Protein AF-A0A7C7K286-F1 (afdb_monomer)

Secondary structure (DSSP, 8-state):
--------HHHHTTTTPPPP--PPPHHHHHH-------------SSEEEEEEEGGGTEEEEEEGGGTEEEEEETT-

Mean predicted aligned error: 7.5 Å

Foldseek 3Di:
DPPDPDDDPVVVVCVPPDDDDDDQDPVNVVPDPDPDDDDLDDDQPDWDDWDQDVVQRKIWTDSVVVGDIDMAHPSD

pLDDT: mean 90.55, std 10.81, range [45.28, 98.31]

Structure (mmCIF, N/CA/C/O backbone):
data_AF-A0A7C7K286-F1
#
_entry.id   AF-A0A7C7K286-F1
#
loop_
_atom_site.group_PDB
_atom_site.id
_atom_site.type_symbol
_atom_site.label_atom_id
_atom_site.label_alt_id
_atom_site.label_comp_id
_atom_site.label_asym_id
_atom_site.label_entity_id
_atom_site.label_seq_id
_atom_site.pdbx_PDB_ins_code
_atom_site.Cartn_x
_atom_site.Cartn_y
_atom_site.Cartn_z
_atom_site.occupancy
_atom_site.B_iso_or_equiv
_atom_site.auth_seq_id
_atom_site.auth_comp_id
_atom_site.auth_asym_id
_atom_site.auth_atom_id
_atom_site.pdbx_PDB_model_num
ATOM 1 N N . MET A 1 1 ? 24.752 12.406 -17.796 1.00 45.28 1 MET A N 1
ATOM 2 C CA . MET A 1 1 ? 24.713 13.577 -16.889 1.00 45.28 1 MET A CA 1
ATOM 3 C C . MET A 1 1 ? 23.722 13.301 -15.768 1.00 45.28 1 MET A C 1
ATOM 5 O O . MET A 1 1 ? 22.528 13.270 -16.036 1.00 45.28 1 MET A O 1
ATOM 9 N N . ASN A 1 2 ? 24.193 13.087 -14.536 1.00 54.47 2 ASN A N 1
ATOM 10 C CA . ASN A 1 2 ? 23.321 13.057 -13.359 1.00 54.47 2 ASN A CA 1
ATOM 11 C C . ASN A 1 2 ? 22.801 14.477 -13.115 1.00 54.47 2 ASN A C 1
ATOM 13 O O . ASN A 1 2 ? 23.503 15.295 -12.520 1.00 54.47 2 ASN A O 1
ATOM 17 N N . LYS A 1 3 ? 21.594 14.796 -13.595 1.00 61.00 3 LYS A N 1
ATOM 18 C CA . LYS A 1 3 ? 20.899 16.004 -13.138 1.00 61.00 3 LYS A CA 1
ATOM 19 C C . LYS A 1 3 ? 20.662 15.822 -11.640 1.00 61.00 3 LYS A C 1
ATOM 21 O O . LYS A 1 3 ? 19.882 14.956 -11.247 1.00 61.00 3 LYS A O 1
ATOM 26 N N . LYS A 1 4 ? 21.376 16.584 -10.802 1.00 69.62 4 LYS A N 1
ATOM 27 C CA . LYS A 1 4 ? 21.044 16.681 -9.376 1.00 69.62 4 LYS A CA 1
ATOM 28 C C . LYS A 1 4 ? 19.567 17.057 -9.300 1.00 69.62 4 LYS A C 1
ATOM 30 O O . LYS A 1 4 ? 19.147 17.985 -9.986 1.00 69.62 4 LYS A O 1
ATOM 35 N N . LYS A 1 5 ? 18.786 16.286 -8.541 1.00 69.44 5 LYS A N 1
ATOM 36 C CA . LYS A 1 5 ? 17.373 16.591 -8.319 1.00 69.44 5 LYS A CA 1
ATOM 37 C C . LYS A 1 5 ? 17.302 17.995 -7.716 1.00 69.44 5 LYS A C 1
ATOM 39 O O . LYS A 1 5 ? 17.879 18.231 -6.656 1.00 69.44 5 LYS A O 1
ATOM 44 N N . ASP A 1 6 ? 16.666 18.911 -8.434 1.00 78.31 6 ASP A N 1
ATOM 45 C CA . ASP A 1 6 ? 16.528 20.306 -8.030 1.00 78.31 6 ASP A CA 1
ATOM 46 C C . ASP A 1 6 ? 15.292 20.438 -7.141 1.00 78.31 6 ASP A C 1
ATOM 48 O O . ASP A 1 6 ? 14.184 20.721 -7.594 1.00 78.31 6 ASP A O 1
ATOM 52 N N . PHE A 1 7 ? 15.462 20.077 -5.872 1.00 82.19 7 PHE A N 1
ATOM 53 C CA . PHE A 1 7 ? 14.433 20.297 -4.867 1.00 82.19 7 PHE A CA 1
ATOM 54 C C . PHE A 1 7 ? 14.498 21.739 -4.376 1.00 82.19 7 PHE A C 1
ATOM 56 O O . PHE A 1 7 ? 15.586 22.267 -4.142 1.00 82.19 7 PHE A O 1
ATOM 63 N N . SER A 1 8 ? 13.329 22.339 -4.135 1.00 86.12 8 SER A N 1
ATOM 64 C CA . SER A 1 8 ? 13.235 23.651 -3.492 1.00 86.12 8 SER A CA 1
ATOM 65 C C . SER A 1 8 ? 14.099 23.697 -2.219 1.00 86.12 8 SER A C 1
ATOM 67 O O . SER A 1 8 ? 14.028 22.761 -1.414 1.00 86.12 8 SER A O 1
ATOM 69 N N . PRO A 1 9 ? 14.845 24.791 -1.962 1.00 83.94 9 PRO A N 1
ATOM 70 C CA . PRO A 1 9 ? 15.624 24.975 -0.736 1.00 83.94 9 PRO A CA 1
ATOM 71 C C . PRO A 1 9 ? 14.825 24.739 0.556 1.00 83.94 9 PRO A C 1
ATOM 73 O O . PRO A 1 9 ? 15.387 24.356 1.580 1.00 83.94 9 PRO A O 1
ATOM 76 N N . THR A 1 10 ? 13.504 24.939 0.515 1.00 87.12 10 THR A N 1
ATOM 77 C CA . THR A 1 10 ? 12.603 24.692 1.648 1.00 87.12 10 THR A CA 1
ATOM 78 C C . THR A 1 10 ? 12.507 23.221 2.040 1.00 87.12 10 THR A C 1
ATOM 80 O O . THR A 1 10 ? 12.337 22.944 3.221 1.00 87.12 10 THR A O 1
ATOM 83 N N . VAL A 1 11 ? 12.668 22.283 1.101 1.00 85.50 11 VAL A N 1
ATOM 84 C CA . VAL A 1 11 ? 12.612 20.836 1.376 1.00 85.50 11 VAL A CA 1
ATOM 85 C C . VAL A 1 11 ? 13.725 20.429 2.337 1.00 85.50 11 VAL A C 1
ATOM 87 O O . VAL A 1 11 ? 13.498 19.659 3.265 1.00 85.50 11 VAL A O 1
ATOM 90 N N . TYR A 1 12 ? 14.916 21.006 2.175 1.00 83.88 12 TYR A N 1
ATOM 91 C CA . TYR A 1 12 ? 16.064 20.674 3.017 1.00 83.88 12 TYR A CA 1
ATOM 92 C C . TYR A 1 12 ? 15.898 21.118 4.472 1.00 83.88 12 TYR A C 1
ATOM 94 O O . TYR A 1 12 ? 16.514 20.517 5.346 1.00 83.88 12 TYR A O 1
ATOM 102 N N . LYS A 1 13 ? 15.031 22.102 4.754 1.00 86.50 13 LYS A N 1
ATOM 103 C CA . LYS A 1 13 ? 14.694 22.492 6.135 1.00 86.50 13 LYS A CA 1
ATOM 104 C C . LYS A 1 13 ? 13.991 21.373 6.902 1.00 86.50 13 LYS A C 1
ATOM 106 O O . LYS A 1 13 ? 14.071 21.338 8.121 1.00 86.50 13 LYS A O 1
ATOM 111 N N . PHE A 1 14 ? 13.322 20.473 6.185 1.00 86.44 14 PHE A N 1
ATOM 112 C CA . PHE A 1 14 ? 12.578 19.352 6.752 1.00 86.44 14 PHE A CA 1
ATOM 113 C C . PHE A 1 14 ? 13.281 18.012 6.548 1.00 86.44 14 PHE A C 1
ATOM 115 O O . PHE A 1 14 ? 12.696 16.973 6.832 1.00 86.44 14 PHE A O 1
ATOM 122 N N . LYS A 1 15 ? 14.525 18.019 6.046 1.00 83.69 15 LYS A N 1
ATOM 123 C CA . LYS A 1 15 ? 15.267 16.794 5.727 1.00 83.69 15 LYS A CA 1
ATOM 124 C C . LYS A 1 15 ? 15.336 15.839 6.921 1.00 83.69 15 LYS A C 1
ATOM 126 O O . LYS A 1 15 ? 15.151 14.643 6.747 1.00 83.69 15 LYS A O 1
ATOM 131 N N . ASP A 1 16 ? 15.568 16.403 8.100 1.00 88.06 16 ASP A N 1
ATOM 132 C CA . ASP A 1 16 ? 15.713 15.678 9.360 1.00 88.06 16 ASP A CA 1
ATOM 133 C C . ASP A 1 16 ? 14.597 16.074 10.348 1.00 88.06 16 ASP A C 1
ATOM 135 O O . ASP A 1 16 ? 14.778 16.026 11.564 1.00 88.06 16 ASP A O 1
ATOM 139 N N . ALA A 1 17 ? 13.444 16.525 9.832 1.00 89.19 17 ALA A N 1
ATOM 140 C CA . ALA A 1 17 ? 12.302 16.859 10.672 1.00 89.19 17 ALA A CA 1
ATOM 141 C C . ALA A 1 17 ? 11.793 15.598 11.379 1.00 89.19 17 ALA A C 1
ATOM 143 O O . ALA A 1 17 ? 11.433 14.607 10.743 1.00 89.19 17 ALA A O 1
ATOM 144 N N . VAL A 1 18 ? 11.744 15.655 12.708 1.00 88.38 18 VAL A N 1
ATOM 145 C CA . VAL A 1 18 ? 11.097 14.626 13.517 1.00 88.38 18 VAL A CA 1
ATOM 146 C C . VAL A 1 18 ? 9.601 14.905 13.493 1.00 88.38 18 VAL A C 1
ATOM 148 O O . VAL A 1 18 ? 9.166 16.003 13.834 1.00 88.38 18 VAL A O 1
ATOM 151 N N . MET A 1 19 ? 8.818 13.917 13.068 1.00 89.19 19 MET A N 1
ATOM 152 C CA . MET A 1 19 ? 7.363 14.009 13.137 1.00 89.19 19 MET A CA 1
ATOM 153 C C . MET A 1 19 ? 6.929 13.972 14.602 1.00 89.19 19 MET A C 1
ATOM 155 O O . MET A 1 19 ? 7.385 13.122 15.366 1.00 89.19 19 MET A O 1
ATOM 159 N N . GLU A 1 20 ? 6.045 14.886 14.989 1.00 90.50 20 GLU A N 1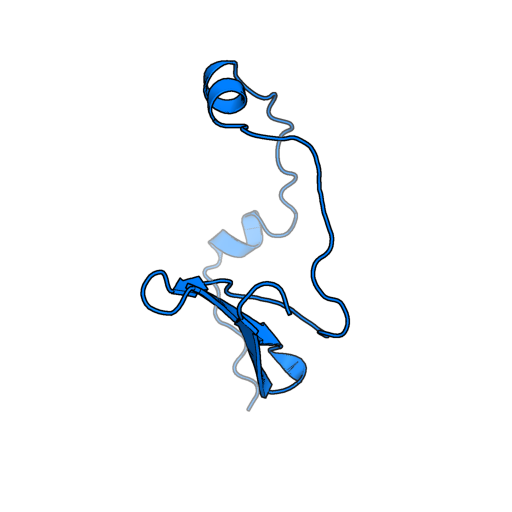
ATOM 160 C CA . GLU A 1 20 ? 5.441 14.871 16.319 1.00 90.50 20 GLU A CA 1
ATOM 161 C C . GLU A 1 20 ? 4.604 13.601 16.510 1.00 90.50 20 GLU A C 1
ATOM 163 O O . GLU A 1 20 ? 3.939 13.125 15.584 1.00 90.50 20 GLU A O 1
ATOM 168 N N . GLN A 1 21 ? 4.621 13.050 17.725 1.00 89.75 21 GLN A N 1
ATOM 169 C CA . GLN A 1 21 ? 3.713 11.969 18.084 1.00 89.75 21 GLN A CA 1
ATOM 170 C C . GLN A 1 21 ? 2.302 12.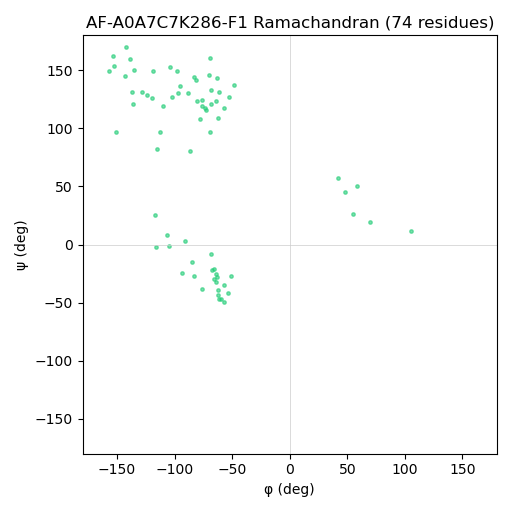542 18.234 1.00 89.75 21 GLN A C 1
ATOM 172 O O . GLN A 1 21 ? 2.043 13.354 19.120 1.00 89.75 21 GLN A O 1
ATOM 177 N N . VAL A 1 22 ? 1.390 12.104 17.369 1.00 90.44 22 VAL A N 1
ATOM 178 C CA . VAL A 1 22 ? -0.020 12.500 17.402 1.00 90.44 22 VAL A CA 1
ATOM 179 C C . VAL A 1 22 ? -0.850 11.300 17.831 1.00 90.44 22 VAL A C 1
ATOM 181 O O . VAL A 1 22 ? -0.850 10.266 17.165 1.00 90.44 22 VAL A O 1
ATOM 184 N N . GLU A 1 23 ? -1.560 11.440 18.948 1.00 93.88 23 GLU A N 1
ATOM 185 C CA . 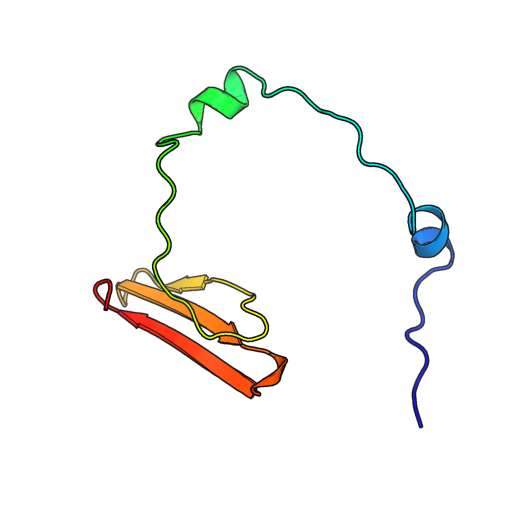GLU A 1 23 ? -2.472 10.408 19.437 1.00 93.88 23 GLU A CA 1
ATOM 186 C C . GLU A 1 23 ? -3.710 10.280 18.539 1.00 93.88 23 GLU A C 1
ATOM 188 O O . GLU A 1 23 ? -4.239 11.260 18.006 1.00 93.88 23 GLU A O 1
ATOM 193 N N . ASN A 1 24 ? -4.217 9.054 18.407 1.00 93.75 24 ASN A N 1
ATOM 194 C CA . ASN A 1 24 ? -5.420 8.789 17.624 1.00 93.75 24 ASN A CA 1
ATOM 195 C C . ASN A 1 24 ? -6.657 9.394 18.301 1.00 93.75 24 ASN A C 1
ATOM 197 O O . ASN A 1 24 ? -7.034 8.995 19.407 1.00 93.75 24 ASN A O 1
ATOM 201 N N . THR A 1 25 ? -7.345 10.291 17.596 1.00 95.94 25 THR A N 1
ATOM 202 C CA . THR A 1 25 ? -8.639 10.831 18.033 1.00 95.94 25 THR A CA 1
ATOM 203 C C . THR A 1 25 ? -9.732 9.765 17.981 1.00 95.94 25 THR A C 1
ATOM 205 O O . THR A 1 25 ? -9.630 8.777 17.250 1.00 95.94 25 THR A O 1
ATOM 208 N N . ASP A 1 26 ? -10.827 9.979 18.707 1.00 96.75 26 ASP A N 1
ATOM 209 C CA . ASP A 1 26 ? -11.971 9.059 18.665 1.00 96.75 26 ASP A CA 1
ATOM 210 C C . ASP A 1 26 ? -12.630 9.016 17.280 1.00 96.75 26 ASP A C 1
ATOM 212 O O . ASP A 1 26 ? -13.048 7.952 16.823 1.00 96.75 26 ASP A O 1
ATOM 216 N N . LEU A 1 27 ? -12.620 10.142 16.556 1.00 96.19 27 LEU A N 1
ATOM 217 C CA . LEU A 1 27 ? -13.048 10.180 15.160 1.00 96.19 27 LEU A CA 1
ATOM 218 C C . LEU A 1 27 ? -12.165 9.278 14.287 1.00 96.19 27 LEU A C 1
ATOM 220 O O . LEU A 1 27 ? -12.695 8.474 13.525 1.00 96.19 27 LEU A O 1
ATOM 224 N N . PHE A 1 28 ? -10.836 9.352 14.417 1.00 94.50 28 PHE A N 1
ATOM 225 C CA . PHE A 1 28 ? -9.938 8.459 13.679 1.00 94.50 28 PHE A CA 1
ATOM 226 C C . PHE A 1 28 ? -10.198 6.988 14.018 1.00 94.50 28 PHE A C 1
ATOM 228 O O . PHE A 1 28 ? -10.350 6.166 13.114 1.00 94.50 28 PHE A O 1
ATOM 235 N N . LYS A 1 29 ? -10.325 6.664 15.312 1.00 95.31 29 LYS A N 1
ATOM 236 C CA . LYS A 1 29 ? -10.628 5.300 15.774 1.00 95.31 29 LYS A CA 1
ATOM 237 C C . LYS A 1 29 ? -11.926 4.764 15.168 1.00 95.31 29 LYS A C 1
ATOM 239 O O . LYS A 1 29 ? -11.980 3.585 14.838 1.00 95.31 29 LYS A O 1
ATOM 244 N N . SER A 1 30 ? -12.932 5.615 14.950 1.00 96.44 30 SER A N 1
ATOM 245 C CA . SER A 1 30 ? -14.201 5.199 14.334 1.00 96.44 30 SER A CA 1
ATOM 246 C C . SER A 1 30 ? -14.075 4.749 12.869 1.00 96.44 30 SER A C 1
ATOM 248 O O . SER A 1 30 ? -14.917 3.991 12.390 1.00 96.44 30 SER A O 1
ATOM 250 N N . TYR A 1 31 ? -13.016 5.159 12.157 1.00 96.25 31 TYR A N 1
ATOM 251 C CA . TYR A 1 31 ? -12.740 4.701 10.790 1.00 96.25 31 TYR A CA 1
ATOM 252 C C . TYR A 1 31 ? -11.972 3.372 10.733 1.00 96.25 31 TYR A C 1
ATOM 254 O O . TYR A 1 31 ? -11.921 2.738 9.673 1.00 96.25 31 TYR A O 1
ATOM 262 N N . ILE A 1 32 ? -11.380 2.927 11.845 1.00 94.69 32 ILE A N 1
ATOM 263 C CA . ILE A 1 32 ? -10.627 1.672 11.905 1.00 94.69 32 ILE A CA 1
ATOM 264 C C . ILE A 1 32 ? -11.606 0.500 11.991 1.00 94.69 32 ILE A C 1
ATOM 266 O O . ILE A 1 32 ? -12.243 0.267 13.012 1.00 94.69 32 ILE A O 1
ATOM 270 N N . LYS A 1 33 ? -11.716 -0.262 10.900 1.00 95.19 33 LYS A N 1
ATOM 271 C CA . LYS A 1 33 ? -12.609 -1.434 10.819 1.00 95.19 33 LYS A CA 1
ATOM 272 C C . LYS A 1 33 ? -12.003 -2.706 11.408 1.00 95.19 33 LYS A C 1
ATOM 274 O O . LYS A 1 33 ? -12.732 -3.601 11.812 1.00 95.19 33 LYS A O 1
ATOM 279 N N . THR A 1 34 ? -10.679 -2.808 11.397 1.00 95.31 34 THR A N 1
ATOM 280 C CA . THR A 1 34 ? -9.925 -3.947 11.920 1.00 95.31 34 THR A CA 1
ATOM 281 C C . THR A 1 34 ? -8.511 -3.499 12.269 1.00 95.31 34 THR A C 1
ATOM 283 O O . THR A 1 34 ? -7.971 -2.590 11.635 1.00 95.31 34 THR A O 1
ATOM 286 N N . THR A 1 35 ? -7.924 -4.132 13.277 1.00 93.81 35 THR A N 1
ATOM 287 C CA . THR A 1 35 ? -6.508 -3.998 13.647 1.00 93.81 35 THR A CA 1
ATOM 288 C C . THR A 1 35 ? -5.692 -5.221 13.227 1.00 93.81 35 THR A C 1
ATOM 290 O O . THR A 1 35 ? -4.479 -5.253 13.431 1.00 93.81 35 THR A O 1
ATOM 293 N N . GLU A 1 36 ? -6.336 -6.222 12.622 1.00 95.81 36 GLU A N 1
ATOM 294 C CA . GLU A 1 36 ? -5.660 -7.403 12.102 1.00 95.81 36 GLU A CA 1
ATOM 295 C C . GLU A 1 36 ? -4.898 -7.048 10.826 1.00 95.81 36 GLU A C 1
ATOM 297 O O . GLU A 1 36 ? -5.473 -6.660 9.807 1.00 95.81 36 GLU A O 1
ATOM 302 N N . PHE A 1 37 ? -3.579 -7.202 10.878 1.00 94.38 37 PHE A N 1
ATOM 303 C CA . PHE A 1 37 ? -2.700 -7.001 9.737 1.00 94.38 37 PHE A CA 1
ATOM 304 C C . PHE A 1 37 ? -2.292 -8.350 9.143 1.00 94.38 37 PHE A C 1
ATOM 306 O O . PHE A 1 37 ? -1.773 -9.218 9.846 1.00 94.38 37 PHE A O 1
ATOM 313 N N . LYS A 1 38 ? -2.489 -8.520 7.831 1.00 93.25 38 LYS A N 1
ATOM 314 C CA . LYS A 1 38 ? -2.098 -9.727 7.095 1.00 93.25 38 LYS A CA 1
ATOM 315 C C . LYS A 1 38 ? -1.178 -9.374 5.934 1.00 93.25 38 LYS A C 1
ATOM 317 O O . LYS A 1 38 ? -1.526 -8.566 5.076 1.00 93.25 38 LYS A O 1
ATOM 322 N N . GLN A 1 39 ? -0.039 -10.054 5.857 1.00 93.31 39 GLN A N 1
ATOM 323 C CA . GLN A 1 39 ? 0.823 -10.005 4.683 1.00 93.31 39 GLN A CA 1
ATOM 324 C C . GLN A 1 39 ? 0.225 -10.864 3.561 1.00 93.31 39 GLN A C 1
ATOM 326 O O . GLN A 1 39 ? 0.041 -12.068 3.726 1.00 93.31 39 GLN A O 1
ATOM 331 N N . LEU A 1 40 ? -0.085 -10.242 2.421 1.00 92.69 40 LEU A N 1
ATOM 332 C CA . LEU A 1 40 ? -0.643 -10.934 1.250 1.00 92.69 40 LEU A CA 1
ATOM 333 C C . LEU A 1 40 ? 0.425 -11.376 0.243 1.00 92.69 40 LEU A C 1
ATOM 335 O O . LEU A 1 40 ? 0.198 -12.312 -0.512 1.00 92.69 40 LEU A O 1
ATOM 339 N N . PHE A 1 41 ? 1.580 -10.710 0.219 1.00 94.56 41 PHE A N 1
ATOM 340 C CA . PHE A 1 41 ? 2.658 -10.992 -0.724 1.00 94.56 41 PHE A CA 1
ATOM 341 C C . PHE A 1 41 ? 4.025 -10.610 -0.137 1.00 94.56 41 PHE A C 1
ATOM 343 O O . PHE A 1 41 ? 4.136 -9.717 0.709 1.00 94.56 41 PHE A O 1
ATOM 350 N N . SER A 1 42 ? 5.073 -11.280 -0.608 1.00 95.44 42 SER A N 1
ATOM 351 C CA . SER A 1 42 ? 6.480 -10.956 -0.366 1.00 95.44 42 SER A CA 1
ATOM 352 C C . SER A 1 42 ? 7.277 -11.141 -1.664 1.00 95.44 42 SER A C 1
ATOM 354 O O . SER A 1 42 ? 6.829 -11.831 -2.575 1.00 95.44 42 SER A O 1
ATOM 356 N N . GLY A 1 43 ? 8.454 -10.515 -1.775 1.00 95.81 43 GLY A N 1
ATOM 357 C CA . GLY A 1 43 ? 9.336 -10.682 -2.944 1.00 95.81 43 GLY A CA 1
ATOM 358 C C . GLY A 1 43 ? 9.382 -9.505 -3.924 1.00 95.81 43 GLY A C 1
ATOM 359 O O . GLY A 1 43 ? 9.936 -9.640 -5.015 1.00 95.81 43 GLY A O 1
ATOM 360 N N . THR A 1 44 ? 8.829 -8.348 -3.556 1.00 97.06 44 THR A N 1
ATOM 361 C CA . THR A 1 44 ? 9.186 -7.061 -4.177 1.00 97.06 44 THR A CA 1
ATOM 362 C C . THR A 1 44 ? 10.447 -6.497 -3.536 1.00 97.06 44 THR A C 1
ATOM 364 O O . THR A 1 44 ? 10.591 -6.603 -2.317 1.00 97.06 44 THR A O 1
ATOM 367 N N . LEU A 1 45 ? 11.307 -5.833 -4.312 1.00 97.56 45 LEU A N 1
ATOM 368 C CA . LEU A 1 4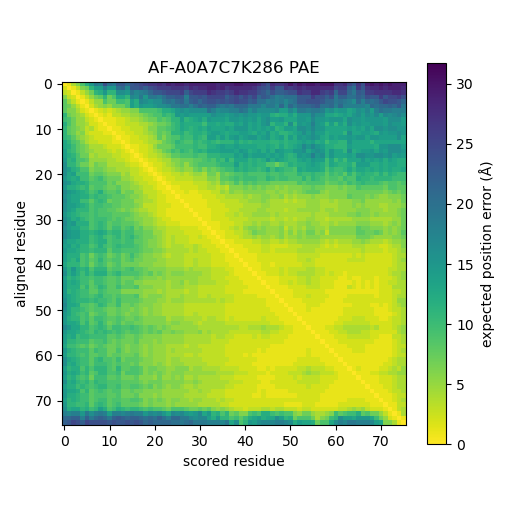5 ? 12.385 -5.029 -3.725 1.00 97.56 45 LEU A CA 1
ATOM 369 C C . LEU A 1 45 ? 11.827 -3.710 -3.187 1.00 97.56 45 LEU A C 1
ATOM 371 O O . LEU A 1 45 ? 12.231 -3.257 -2.120 1.00 97.56 45 LEU A O 1
ATOM 375 N N . TRP A 1 46 ? 10.870 -3.122 -3.912 1.00 97.69 46 TRP A N 1
ATOM 376 C CA . TRP A 1 46 ? 10.180 -1.910 -3.483 1.00 97.69 46 TRP A CA 1
ATOM 377 C C . TRP A 1 46 ? 8.760 -1.875 -4.049 1.00 97.69 46 TRP A C 1
ATOM 379 O O . TRP A 1 46 ? 8.548 -1.474 -5.192 1.00 97.69 46 TRP A O 1
ATOM 389 N N . ALA A 1 47 ? 7.795 -2.304 -3.233 1.00 97.50 47 ALA A N 1
ATOM 390 C CA . ALA A 1 47 ? 6.378 -2.204 -3.561 1.00 97.50 47 ALA A CA 1
ATOM 391 C C . ALA A 1 47 ? 5.877 -0.765 -3.379 1.00 97.50 47 ALA A C 1
ATOM 393 O O . ALA A 1 47 ? 5.989 -0.222 -2.281 1.00 97.50 47 ALA A O 1
ATOM 394 N N . GLU A 1 48 ? 5.286 -0.174 -4.416 1.00 97.81 48 GLU A N 1
ATOM 395 C CA . GLU A 1 48 ? 4.648 1.149 -4.345 1.00 97.81 48 GLU A CA 1
ATOM 396 C C . GLU A 1 48 ? 3.370 1.234 -5.181 1.00 97.81 48 GLU A C 1
ATOM 398 O O . GLU A 1 48 ? 3.052 0.352 -5.976 1.00 97.81 48 GLU A O 1
ATOM 403 N N . GLY A 1 49 ? 2.631 2.330 -4.993 1.00 97.06 49 GLY A N 1
ATOM 404 C CA . GLY A 1 49 ? 1.482 2.685 -5.822 1.00 97.06 49 GLY A CA 1
ATOM 405 C C . GLY A 1 49 ? 0.366 1.634 -5.851 1.00 97.06 49 GLY A C 1
ATOM 406 O O . GLY A 1 49 ? -0.058 1.269 -6.950 1.00 97.06 49 GLY A O 1
ATOM 407 N N . PRO A 1 50 ? -0.120 1.130 -4.697 1.00 97.56 50 PRO A N 1
ATOM 408 C CA . PRO A 1 50 ? -1.246 0.207 -4.687 1.00 97.56 50 PRO A CA 1
ATOM 409 C C . PRO A 1 50 ? -2.495 0.878 -5.276 1.00 97.56 50 PRO A C 1
ATOM 411 O O . PRO A 1 50 ? -2.874 1.980 -4.878 1.00 97.56 50 PRO A O 1
ATOM 414 N N . CYS A 1 51 ? -3.161 0.199 -6.205 1.00 97.94 51 CYS A N 1
ATOM 415 C CA . CYS A 1 51 ? -4.403 0.651 -6.819 1.00 97.94 51 CYS A CA 1
ATOM 416 C C . CYS A 1 51 ? -5.391 -0.515 -6.910 1.00 97.94 51 CYS A C 1
AT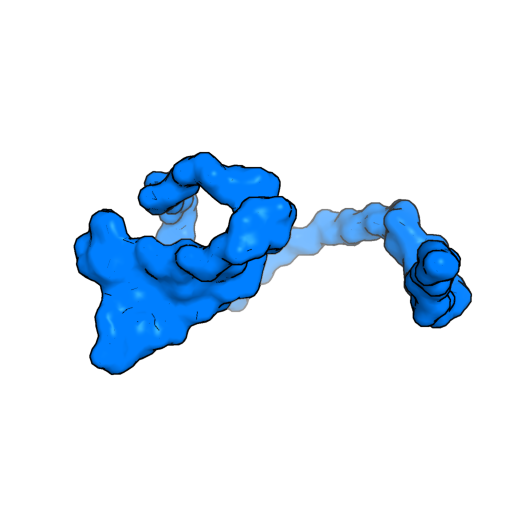OM 418 O O . CYS A 1 51 ? -5.103 -1.545 -7.523 1.00 97.94 51 CYS A O 1
ATOM 420 N N . TYR A 1 52 ? -6.560 -0.357 -6.290 1.00 97.06 52 TYR A N 1
ATOM 421 C CA . TYR A 1 52 ? -7.649 -1.322 -6.408 1.00 97.06 52 TYR A CA 1
ATOM 422 C C . TYR A 1 52 ? -8.530 -0.979 -7.612 1.00 97.06 52 TYR A C 1
ATOM 424 O O . TYR A 1 52 ? -8.957 0.166 -7.769 1.00 97.06 52 TYR A O 1
ATOM 432 N N . ILE A 1 53 ? -8.812 -1.974 -8.454 1.00 96.75 53 ILE A N 1
ATOM 433 C CA . ILE A 1 53 ? -9.633 -1.860 -9.664 1.00 96.75 53 ILE A CA 1
ATOM 434 C C . ILE A 1 53 ? -10.928 -2.665 -9.443 1.00 96.75 53 ILE A C 1
ATOM 436 O O . ILE A 1 53 ? -10.929 -3.879 -9.674 1.00 96.75 53 ILE A O 1
ATOM 440 N N . PRO A 1 54 ? -12.047 -2.022 -9.038 1.00 95.56 54 PRO A N 1
ATOM 441 C CA . PRO A 1 54 ? -13.240 -2.733 -8.563 1.00 95.56 54 PRO A CA 1
ATOM 442 C C . PRO A 1 54 ? -13.889 -3.640 -9.609 1.00 95.56 54 PRO A C 1
ATOM 444 O O . PRO A 1 54 ? -14.212 -4.785 -9.328 1.00 95.56 54 PRO A O 1
ATOM 447 N N . HIS A 1 55 ? -14.020 -3.167 -10.852 1.00 95.75 55 HIS A N 1
ATOM 448 C CA . HIS A 1 55 ? -14.671 -3.931 -11.925 1.00 95.75 55 HIS A CA 1
ATOM 449 C C . HIS A 1 55 ? -13.882 -5.180 -12.364 1.00 95.75 55 HIS A C 1
ATOM 451 O O . HIS A 1 55 ? -14.383 -5.964 -13.166 1.00 95.75 55 HIS A O 1
ATOM 457 N N . LYS A 1 56 ? -12.646 -5.356 -11.873 1.00 94.12 56 LYS A N 1
ATOM 458 C CA . LYS A 1 56 ? -11.811 -6.544 -12.111 1.00 94.12 56 LYS A CA 1
ATOM 459 C C . LYS A 1 56 ? -11.506 -7.335 -10.842 1.00 94.12 56 LYS A C 1
ATOM 461 O O . LYS A 1 56 ? -10.815 -8.341 -10.952 1.00 94.12 56 LYS A O 1
ATOM 466 N N . ASP A 1 57 ? -11.964 -6.866 -9.681 1.00 95.00 57 ASP A N 1
ATOM 467 C CA . ASP A 1 57 ? -11.573 -7.372 -8.363 1.00 95.00 57 ASP A CA 1
ATOM 468 C C . ASP A 1 57 ? -10.061 -7.655 -8.259 1.00 95.00 57 ASP A C 1
ATOM 470 O O . ASP A 1 57 ? -9.597 -8.780 -8.053 1.00 95.00 57 ASP A O 1
ATOM 474 N N . MET A 1 58 ? -9.277 -6.612 -8.530 1.00 96.19 58 MET A N 1
ATOM 475 C CA . MET A 1 58 ? -7.835 -6.728 -8.714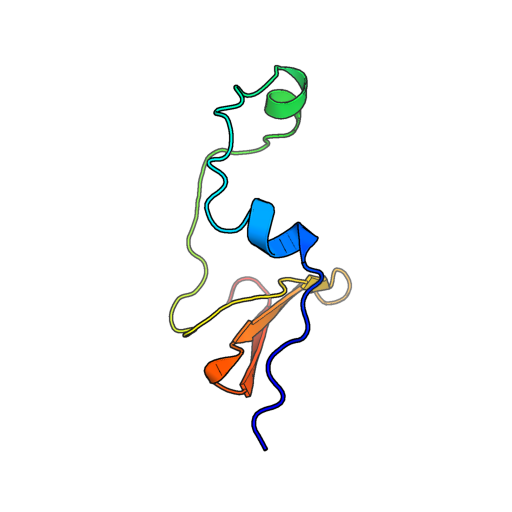 1.00 96.19 58 MET A CA 1
ATOM 476 C C . MET A 1 58 ? -7.105 -5.598 -8.000 1.00 96.19 58 MET A C 1
ATOM 478 O O . MET A 1 58 ? -7.427 -4.425 -8.191 1.00 96.19 58 MET A O 1
ATOM 482 N N . LEU A 1 59 ? -6.080 -5.956 -7.231 1.00 97.06 59 LEU A N 1
ATOM 483 C CA . LEU A 1 59 ? -5.098 -5.018 -6.694 1.00 97.06 59 LEU A CA 1
ATOM 484 C C . LEU A 1 59 ? -3.873 -5.022 -7.608 1.00 97.06 59 LEU A C 1
ATOM 486 O O . LEU A 1 59 ? -3.353 -6.091 -7.920 1.00 97.06 59 LEU A O 1
ATOM 490 N N . VAL A 1 60 ? -3.398 -3.849 -8.018 1.00 97.62 60 VAL A N 1
ATOM 491 C CA . VAL A 1 60 ? -2.131 -3.687 -8.747 1.00 97.62 60 VAL A CA 1
ATOM 492 C C . VAL A 1 60 ? -1.168 -2.808 -7.959 1.00 97.62 60 VAL A C 1
ATOM 494 O O . VAL A 1 60 ? -1.609 -1.928 -7.226 1.00 97.62 60 VAL A O 1
ATOM 497 N N . TRP A 1 61 ? 0.133 -3.049 -8.095 1.00 98.12 61 TRP A N 1
ATOM 498 C CA . TRP A 1 61 ? 1.200 -2.224 -7.514 1.00 98.12 61 TRP A CA 1
ATOM 499 C C . TRP A 1 61 ? 2.476 -2.367 -8.350 1.00 98.12 61 TRP A C 1
ATOM 501 O O . TRP A 1 61 ? 2.591 -3.302 -9.149 1.00 98.12 61 TRP A O 1
ATOM 511 N N . SER A 1 62 ? 3.428 -1.452 -8.208 1.00 98.31 62 SER A N 1
ATOM 512 C CA . SER A 1 62 ? 4.713 -1.519 -8.908 1.00 98.31 62 SER A CA 1
ATOM 513 C C . SER A 1 62 ? 5.805 -2.109 -8.019 1.00 98.31 62 SER A C 1
ATOM 515 O O . SER A 1 62 ? 5.777 -1.959 -6.800 1.00 98.31 62 SER A O 1
ATOM 517 N N . ASP A 1 63 ? 6.773 -2.787 -8.637 1.00 98.06 63 ASP A N 1
ATOM 518 C CA . ASP A 1 63 ? 8.039 -3.179 -8.010 1.00 98.06 63 ASP A CA 1
ATOM 519 C C . ASP A 1 63 ? 9.177 -2.437 -8.720 1.00 98.06 63 ASP A C 1
ATOM 521 O O . ASP A 1 63 ? 9.765 -2.943 -9.682 1.00 98.06 63 ASP A O 1
ATOM 525 N N . ASN A 1 64 ? 9.402 -1.182 -8.312 1.00 96.44 64 ASN A N 1
ATOM 526 C CA . ASN A 1 64 ? 10.099 -0.181 -9.131 1.00 96.44 64 ASN A CA 1
ATOM 527 C C . ASN A 1 64 ? 11.513 -0.613 -9.574 1.00 96.44 64 ASN A C 1
ATOM 529 O O . ASN A 1 64 ? 11.795 -0.542 -10.771 1.00 96.44 64 ASN A O 1
ATOM 533 N N . PRO A 1 65 ? 12.401 -1.103 -8.685 1.00 96.88 65 PRO A N 1
ATOM 534 C CA . PRO A 1 65 ? 13.745 -1.521 -9.082 1.00 96.88 65 PRO A CA 1
ATOM 535 C C . PRO A 1 65 ? 13.764 -2.691 -10.068 1.00 96.88 65 PRO A C 1
ATOM 537 O O . PRO A 1 65 ? 14.690 -2.801 -10.866 1.00 96.88 65 PRO A O 1
ATOM 540 N N . ASN A 1 66 ? 12.737 -3.544 -10.034 1.00 97.50 66 ASN A N 1
ATOM 541 C CA . ASN A 1 66 ? 12.609 -4.702 -10.916 1.00 97.50 66 ASN A CA 1
ATOM 542 C C . ASN A 1 66 ? 11.841 -4.388 -12.210 1.00 97.50 66 ASN A C 1
ATOM 544 O O . ASN A 1 66 ? 11.605 -5.297 -13.004 1.00 97.50 66 ASN A O 1
ATOM 548 N N . ASN A 1 67 ? 11.442 -3.128 -12.426 1.00 97.50 67 ASN A N 1
ATOM 549 C CA . ASN A 1 67 ? 10.747 -2.654 -13.624 1.00 97.50 67 ASN A CA 1
ATOM 550 C C . ASN A 1 67 ? 9.551 -3.540 -14.037 1.00 97.50 67 ASN A C 1
ATOM 552 O O . ASN A 1 67 ? 9.395 -3.906 -15.204 1.00 97.50 67 ASN A O 1
ATOM 556 N N . ARG A 1 68 ? 8.716 -3.926 -13.066 1.00 97.62 68 ARG A N 1
ATOM 557 C CA . ARG A 1 68 ? 7.537 -4.772 -13.299 1.00 97.62 68 ARG A CA 1
ATOM 558 C C . ARG A 1 68 ? 6.309 -4.253 -12.563 1.00 97.62 68 ARG A C 1
ATOM 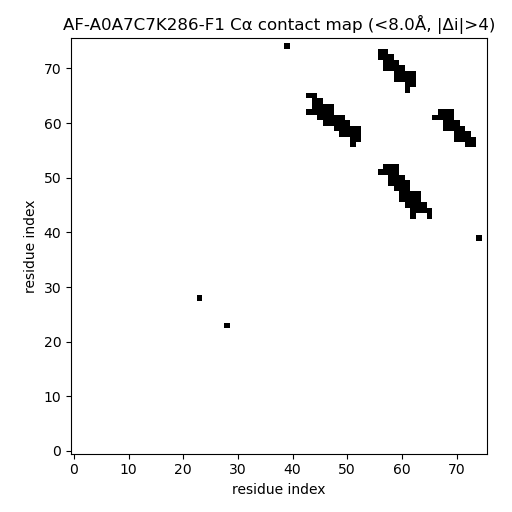560 O O . ARG A 1 68 ? 6.411 -3.672 -11.483 1.00 97.62 68 ARG A O 1
ATOM 567 N N . MET A 1 69 ? 5.146 -4.525 -13.148 1.00 97.88 69 MET A N 1
ATOM 568 C CA . MET A 1 69 ? 3.851 -4.361 -12.494 1.00 97.88 69 MET A CA 1
ATOM 569 C C . MET A 1 69 ? 3.406 -5.689 -11.897 1.00 97.88 69 MET A C 1
ATOM 571 O O . MET A 1 69 ? 3.484 -6.735 -12.544 1.00 97.88 69 MET A O 1
ATOM 575 N N . MET A 1 70 ? 2.900 -5.622 -10.677 1.00 97.44 70 MET A N 1
ATOM 576 C CA . MET A 1 70 ? 2.345 -6.742 -9.941 1.00 97.44 70 MET A CA 1
ATOM 577 C C . MET A 1 70 ? 0.821 -6.657 -9.956 1.00 97.44 70 MET A C 1
ATOM 579 O O . MET A 1 70 ? 0.241 -5.572 -10.064 1.00 97.44 70 MET A O 1
ATOM 583 N N . LYS A 1 71 ? 0.164 -7.809 -9.839 1.00 96.56 71 LYS A N 1
ATOM 584 C CA . LYS A 1 71 ? -1.281 -7.889 -9.643 1.00 96.56 71 LYS A CA 1
ATOM 585 C C . LYS A 1 71 ? -1.622 -9.038 -8.705 1.00 96.56 71 LYS A C 1
ATOM 587 O O . LYS A 1 71 ? -0.978 -10.080 -8.774 1.00 96.56 71 LYS A O 1
ATOM 592 N N . LEU A 1 72 ? -2.655 -8.848 -7.898 1.00 96.69 72 LEU A N 1
ATOM 593 C CA . LEU A 1 72 ? -3.304 -9.877 -7.092 1.00 96.69 72 LEU A CA 1
ATOM 594 C C . LEU A 1 72 ? -4.760 -9.960 -7.550 1.00 96.69 72 LEU A C 1
ATOM 596 O O . LEU A 1 72 ? -5.444 -8.931 -7.601 1.00 96.69 72 LEU A O 1
ATOM 600 N N . VAL A 1 73 ? -5.221 -11.156 -7.909 1.00 95.06 73 VAL A N 1
ATOM 601 C CA . VAL A 1 73 ? -6.577 -11.383 -8.437 1.00 95.06 73 VAL A CA 1
ATOM 602 C C . VAL A 1 73 ? -7.211 -12.502 -7.626 1.00 95.06 73 VAL A C 1
ATOM 604 O O . VAL A 1 73 ? -6.591 -13.542 -7.440 1.00 95.06 73 VAL A O 1
ATOM 607 N N . LYS A 1 74 ? -8.442 -12.316 -7.133 1.00 83.62 74 LYS A N 1
ATOM 608 C CA . LYS A 1 74 ? -9.123 -13.314 -6.275 1.00 83.62 74 LYS A CA 1
ATOM 609 C C . LYS A 1 74 ? -8.316 -13.721 -5.023 1.00 83.62 74 LYS A C 1
ATOM 611 O O . LYS A 1 74 ? -8.475 -14.828 -4.518 1.00 83.62 74 LYS A O 1
ATOM 616 N N . GLY A 1 75 ? -7.434 -12.847 -4.531 1.00 68.88 75 GLY A N 1
ATOM 617 C CA . GLY A 1 75 ? -6.578 -13.134 -3.375 1.00 68.88 75 GLY A CA 1
ATOM 618 C C . GLY A 1 75 ? -5.479 -14.180 -3.619 1.00 68.88 75 GLY A C 1
ATOM 619 O O . GLY A 1 75 ? -4.978 -14.734 -2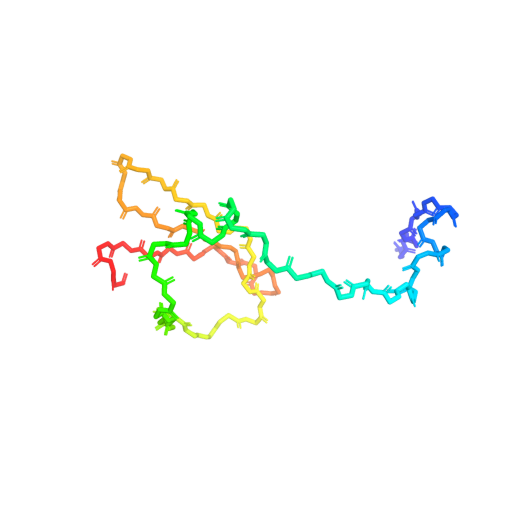.641 1.00 68.88 75 GLY A O 1
ATOM 620 N N . GLN A 1 76 ? -5.125 -14.446 -4.884 1.00 57.41 76 GLN A N 1
ATOM 621 C CA . GLN A 1 76 ? -4.047 -15.345 -5.319 1.00 57.41 76 GLN A CA 1
ATOM 622 C C . GLN A 1 76 ? -3.073 -14.636 -6.263 1.00 57.41 76 GLN A C 1
ATOM 624 O O . GLN A 1 76 ? -3.509 -13.717 -7.005 1.00 57.41 76 GLN A O 1
#

Solvent-accessible surface area (backbone atoms only — not comparable to full-atom values): 5263 Å² total; per-residue (Å²): 131,87,74,73,82,85,68,61,78,71,56,66,76,50,69,81,60,78,79,79,89,75,80,84,46,72,72,58,54,71,70,58,87,71,89,84,82,78,87,88,78,84,89,61,92,43,76,42,76,78,45,79,40,74,99,69,54,30,42,33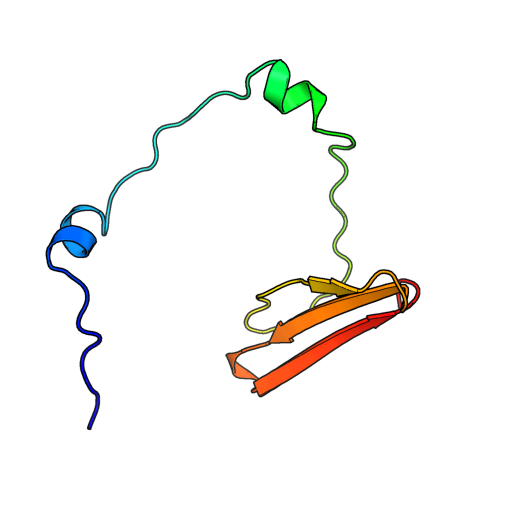,30,35,21,60,90,75,74,43,80,46,74,37,47,86,89,88

Nearest PDB structures (foldseek):
  3s8z-assembly1_A  TM=7.733E-01  e=2.490E+00  Homo sapiens

Radius of gyration: 18.45 Å; Cα contacts (8 Å, |Δi|>4): 60; chains: 1; bounding box: 39×40×36 Å

Sequence (76 aa):
MNKKKDFSPTVYKFKDAVMEQVENTDLFKSYIKTTEFKQLFSGTLWAEGPCYIPHKDMLVWSDNPNNRMMKLVKGQ